Protein AF-A0A6N0NXH4-F1 (afdb_monomer)

Organism: NCBI:txid1532350

Sequence (168 aa):
MSRYKNRATHFLRFGEYSDDIPFNQADDVFGTVIYLKVPDSEQIIESSQEITRIIRQALNVKVRELISRDPEKAREVSEVLEDSETIDEFMEKFKTVVVAYVLSTMDGKGVDTVIDLKSSALDLMEATETLFLKSVPYLDEVQSIGRLLDNMRFSVESLKVKVNSLVV

Mean predicted aligned error: 7.69 Å

Solvent-accessible surface area (backbone atoms only — not comparable to full-atom values): 9380 Å² total; per-residue (Å²): 130,62,64,54,56,51,52,11,52,44,26,76,73,68,79,46,88,64,81,90,64,77,84,65,102,80,67,67,68,60,78,68,55,66,81,73,69,61,67,36,61,53,49,35,51,53,32,51,52,52,47,52,52,53,50,50,53,45,44,57,51,45,30,66,66,23,55,85,76,38,52,67,61,18,48,56,45,46,55,57,53,56,57,51,55,56,49,56,54,35,48,52,50,30,56,29,36,50,47,27,31,54,53,29,52,76,71,72,63,51,66,65,41,54,55,51,38,46,49,35,46,48,54,37,50,54,50,50,51,51,52,48,64,73,41,52,92,65,50,94,71,59,68,69,51,50,51,40,51,53,49,27,53,50,26,47,53,50,42,53,54,52,60,60,68,70,78,116

pLDDT: mean 81.64, std 15.78, range [38.41, 97.06]

Radius of gyration: 17.77 Å; Cα contacts (8 Å, |Δi|>4): 155; chains: 1; bounding box: 41×25×58 Å

Foldseek 3Di:
DALLLVQLVVCLVPVDGDPVSDDDPPDDLPVQLVPPDLVLLVLLLVLLVVLLVVLLVLLVVQLVVCVVPPVVVSVLSVVLNVLSVVLVVLNSQLSSLSSNQVVCVVVVNRDPSLVSNLVSLVVNLVSSVVSLVSSVVRDPDSPVSVVSSVSSVVSSVVSNVVSVVSPD

Secondary structure (DSSP, 8-state):
--HHHHHHHHHHHHS---TTSPPPTTS-HHHHHTTS--HHHHHHHHHHHHHHHHHHHHHHHHHHHHTTT-HHHHHHHHHHHHHTHHHHHHHHHHHHHHHHHHHHHHTT-TTHHHHHHHHHHHHHHHHHHHHHHHHGGG-S--HHHHHHHHHHHHHHHHHHHHHHHT--

Structure (mmCIF, N/CA/C/O backbone):
data_AF-A0A6N0NXH4-F1
#
_entry.id   AF-A0A6N0NXH4-F1
#
loop_
_atom_site.group_PDB
_atom_site.id
_atom_site.type_symbol
_atom_site.label_atom_id
_atom_site.label_alt_id
_atom_site.label_comp_id
_atom_site.label_asym_id
_atom_site.label_entity_id
_atom_site.label_seq_id
_atom_site.pdbx_PDB_ins_code
_atom_site.Cartn_x
_atom_site.Cartn_y
_atom_site.Cartn_z
_atom_site.occupancy
_atom_site.B_iso_or_equiv
_atom_site.auth_seq_id
_atom_site.auth_comp_id
_atom_site.auth_asym_id
_atom_site.auth_atom_id
_atom_site.pdbx_PDB_model_num
ATOM 1 N N . MET A 1 1 ? -22.516 13.658 6.678 1.00 45.00 1 MET A N 1
ATOM 2 C CA . MET A 1 1 ? -21.969 12.545 7.490 1.00 45.00 1 MET A CA 1
ATOM 3 C C . MET A 1 1 ? -20.767 12.012 6.721 1.00 45.00 1 MET A C 1
ATOM 5 O O . MET A 1 1 ? -20.954 11.691 5.556 1.00 45.00 1 MET A O 1
ATOM 9 N N . SER A 1 2 ? -19.558 12.059 7.299 1.00 52.12 2 SER A N 1
ATOM 10 C CA . SER A 1 2 ? -18.288 11.725 6.613 1.00 52.12 2 SER A CA 1
ATOM 11 C C . SER A 1 2 ? -18.355 10.351 5.917 1.00 52.12 2 SER A C 1
ATOM 13 O O . SER A 1 2 ? -18.905 9.400 6.470 1.00 52.12 2 SER A O 1
ATOM 15 N N . ARG A 1 3 ? -17.847 10.226 4.683 1.00 65.88 3 ARG A N 1
ATOM 16 C CA . ARG A 1 3 ? -18.016 9.011 3.855 1.00 65.88 3 ARG A CA 1
ATOM 17 C C . ARG A 1 3 ? -17.212 7.809 4.351 1.00 65.88 3 ARG A C 1
ATOM 19 O O . ARG A 1 3 ? -17.734 6.697 4.312 1.00 65.88 3 ARG A O 1
ATOM 26 N N . TYR A 1 4 ? -16.028 8.028 4.929 1.00 65.50 4 TYR A N 1
ATOM 27 C CA . TYR A 1 4 ? -15.307 6.969 5.646 1.00 65.50 4 TYR A CA 1
ATOM 28 C C . TYR A 1 4 ? -16.074 6.515 6.877 1.00 65.50 4 TYR A C 1
ATOM 30 O O . TYR A 1 4 ? -16.094 5.327 7.159 1.00 65.50 4 TYR A O 1
ATOM 38 N N . LYS A 1 5 ? -16.796 7.414 7.561 1.00 68.12 5 LYS A N 1
ATOM 39 C CA . LYS A 1 5 ? -17.715 7.008 8.630 1.00 68.12 5 LYS A CA 1
ATOM 40 C C . LYS A 1 5 ? -18.823 6.102 8.090 1.00 68.12 5 LYS A C 1
ATOM 42 O O . LYS A 1 5 ? -19.169 5.147 8.769 1.00 68.12 5 LYS A O 1
ATOM 47 N N . ASN A 1 6 ? -19.356 6.343 6.889 1.00 70.69 6 ASN A N 1
ATOM 48 C CA . ASN A 1 6 ? -20.369 5.465 6.287 1.00 70.69 6 ASN A CA 1
ATOM 49 C C . ASN A 1 6 ? -19.796 4.093 5.894 1.00 70.69 6 ASN A C 1
ATOM 51 O O . ASN A 1 6 ? -20.396 3.088 6.264 1.00 70.69 6 ASN A O 1
ATOM 55 N N . ARG A 1 7 ? -18.634 4.040 5.221 1.00 72.25 7 ARG A N 1
ATOM 56 C CA . ARG A 1 7 ? -17.943 2.773 4.896 1.00 72.25 7 ARG A CA 1
ATOM 57 C C . ARG A 1 7 ? -17.525 2.012 6.154 1.00 72.25 7 ARG A C 1
ATOM 59 O O . ARG A 1 7 ? -17.780 0.823 6.255 1.00 72.25 7 ARG A O 1
ATOM 66 N N . ALA A 1 8 ? -16.984 2.699 7.153 1.00 73.12 8 ALA A N 1
ATOM 67 C CA . ALA A 1 8 ? -16.644 2.113 8.444 1.00 73.12 8 ALA A CA 1
ATOM 68 C C . ALA A 1 8 ? -17.886 1.628 9.203 1.00 73.12 8 ALA A C 1
ATOM 70 O O . ALA A 1 8 ? -17.878 0.544 9.764 1.00 73.12 8 ALA A O 1
ATOM 71 N N . THR A 1 9 ? -18.987 2.387 9.190 1.00 74.00 9 THR A N 1
ATOM 72 C CA . THR A 1 9 ? -20.257 1.953 9.799 1.00 74.00 9 THR A CA 1
ATOM 73 C C . THR A 1 9 ? -20.829 0.736 9.073 1.00 74.00 9 THR A C 1
ATOM 75 O O . THR A 1 9 ? -21.399 -0.135 9.722 1.00 74.00 9 THR A O 1
ATOM 78 N N . HIS A 1 10 ? -20.690 0.666 7.747 1.00 79.81 10 HIS A N 1
ATOM 79 C CA . HIS A 1 10 ? -21.047 -0.514 6.963 1.00 79.81 10 HIS A CA 1
ATOM 80 C C . HIS A 1 10 ? -20.177 -1.708 7.363 1.00 79.81 10 HIS A C 1
ATOM 82 O O . HIS A 1 10 ? -20.707 -2.732 7.780 1.00 79.81 10 HIS A O 1
ATOM 88 N N . PHE A 1 11 ? -18.854 -1.542 7.338 1.00 77.69 11 PHE A N 1
ATOM 89 C CA . PHE A 1 11 ? -17.891 -2.557 7.751 1.00 77.69 11 PHE A CA 1
ATOM 90 C C . PHE A 1 11 ? -18.192 -3.091 9.161 1.00 77.69 11 PHE A C 1
ATOM 92 O O . PHE A 1 11 ? -18.319 -4.292 9.348 1.00 77.69 11 PHE A O 1
ATOM 99 N N . LEU A 1 12 ? -18.455 -2.212 10.133 1.00 78.56 12 LEU A N 1
ATOM 100 C CA . LEU A 1 12 ? -18.834 -2.597 11.500 1.00 78.56 12 LEU A CA 1
ATOM 101 C C . LEU A 1 12 ? -20.164 -3.358 11.600 1.00 78.56 12 LEU A C 1
ATOM 103 O O . LEU A 1 12 ? -20.392 -4.063 12.579 1.00 78.56 12 LEU A O 1
ATOM 107 N N . ARG A 1 13 ? -21.084 -3.162 10.651 1.00 79.19 13 ARG A N 1
ATOM 108 C CA . ARG A 1 13 ? -22.405 -3.809 10.657 1.00 79.19 13 ARG A CA 1
ATOM 109 C C . ARG A 1 13 ? -22.412 -5.149 9.937 1.00 79.19 13 ARG A C 1
ATOM 111 O O . ARG A 1 13 ? -23.207 -6.005 10.310 1.00 79.19 13 ARG A O 1
ATOM 118 N N . PHE A 1 14 ? -21.583 -5.296 8.909 1.00 80.50 14 PHE A N 1
ATOM 119 C CA . PHE A 1 14 ? -21.662 -6.414 7.970 1.00 80.50 14 PHE A CA 1
ATOM 120 C C . PHE A 1 14 ? -20.370 -7.235 7.880 1.00 80.50 14 PHE A C 1
ATOM 122 O O . PHE A 1 14 ? -20.400 -8.318 7.317 1.00 80.50 14 PHE A O 1
ATOM 129 N N . GLY A 1 15 ? -19.251 -6.754 8.432 1.00 68.56 15 GLY A N 1
ATOM 130 C CA . GLY A 1 15 ? -17.942 -7.413 8.334 1.00 68.56 15 GLY A CA 1
ATOM 131 C C . GLY A 1 15 ? -17.309 -7.338 6.942 1.00 68.56 15 GLY A C 1
ATOM 132 O O . GLY A 1 15 ? -16.303 -7.990 6.686 1.00 68.56 15 GLY A O 1
ATOM 133 N N . GLU A 1 16 ? -17.889 -6.553 6.033 1.00 78.12 16 GLU A N 1
ATOM 134 C CA . GLU A 1 16 ? -17.505 -6.513 4.624 1.00 78.12 16 GLU A CA 1
ATOM 135 C C . GLU A 1 16 ? -17.107 -5.101 4.190 1.00 78.12 16 GLU A C 1
ATOM 137 O O . GLU A 1 16 ? -17.768 -4.099 4.510 1.00 78.12 16 GLU A O 1
ATOM 142 N N . TYR A 1 17 ? -16.008 -5.033 3.436 1.00 69.31 17 TYR A N 1
ATOM 143 C CA . TYR A 1 17 ? -15.613 -3.839 2.701 1.00 69.31 17 TYR A CA 1
ATOM 144 C C . TYR A 1 17 ? -16.467 -3.719 1.434 1.00 69.31 17 TYR A C 1
ATOM 146 O O . TYR A 1 17 ? -16.687 -4.712 0.748 1.00 69.31 17 TYR A O 1
ATOM 154 N N . SER A 1 18 ? -16.962 -2.516 1.133 1.00 72.25 18 SER A N 1
ATOM 155 C CA . SER A 1 18 ? -17.830 -2.272 -0.023 1.00 72.25 18 SER A CA 1
ATOM 156 C C . SER A 1 18 ? -17.321 -1.090 -0.841 1.00 72.25 18 SER A C 1
ATOM 158 O O . SER A 1 18 ? -17.288 0.052 -0.361 1.00 72.25 18 SER A O 1
ATOM 160 N N . ASP A 1 19 ? -16.967 -1.381 -2.093 1.00 62.84 19 ASP A N 1
ATOM 161 C CA . ASP A 1 19 ? -16.579 -0.391 -3.100 1.00 62.84 19 ASP A CA 1
ATOM 162 C C . ASP A 1 19 ? -17.766 0.400 -3.651 1.00 62.84 19 ASP A C 1
ATOM 164 O O . ASP A 1 19 ? -17.605 1.550 -4.066 1.00 62.84 19 ASP A O 1
ATOM 168 N N . ASP A 1 20 ? -18.974 -0.157 -3.537 1.00 66.12 20 ASP A N 1
ATOM 169 C CA . ASP A 1 20 ? -20.232 0.437 -4.004 1.00 66.12 20 ASP A CA 1
ATOM 170 C C . ASP A 1 20 ? -20.622 1.729 -3.266 1.00 66.12 20 ASP A C 1
ATOM 172 O O . ASP A 1 20 ? -21.556 2.425 -3.667 1.00 66.12 20 ASP A O 1
ATOM 176 N N . ILE A 1 21 ? -19.925 2.082 -2.181 1.00 62.06 21 ILE A N 1
ATOM 177 C CA . ILE A 1 21 ? -20.135 3.335 -1.449 1.00 62.06 21 ILE A CA 1
ATOM 178 C C . ILE A 1 21 ? -19.177 4.403 -2.016 1.00 62.06 21 ILE A C 1
ATOM 180 O O . ILE A 1 21 ? -18.023 4.453 -1.590 1.00 62.06 21 ILE A O 1
ATOM 184 N N . PRO A 1 22 ? -19.592 5.298 -2.934 1.00 56.94 22 PRO A N 1
ATOM 185 C CA . PRO A 1 22 ? -18.675 6.147 -3.702 1.00 56.94 22 PRO A CA 1
ATOM 186 C C . PRO A 1 22 ? -17.932 7.196 -2.858 1.00 56.94 22 PRO A C 1
ATOM 188 O O . PRO A 1 22 ? -18.511 7.855 -1.986 1.00 56.94 22 PRO A O 1
ATOM 191 N N . PHE A 1 23 ? -16.665 7.451 -3.191 1.00 51.09 23 PHE A N 1
ATOM 192 C CA . PHE A 1 23 ? -15.874 8.570 -2.664 1.00 51.09 23 PHE A CA 1
ATOM 193 C C . PHE A 1 23 ? -16.290 9.893 -3.339 1.00 51.09 23 PHE A C 1
ATOM 195 O O . PHE A 1 23 ? -16.457 9.934 -4.553 1.00 51.09 23 PHE A O 1
ATOM 202 N N . ASN A 1 24 ? -16.483 10.989 -2.589 1.00 46.38 24 ASN A N 1
ATOM 203 C CA . ASN A 1 24 ? -16.534 12.331 -3.198 1.00 46.38 24 ASN A CA 1
ATOM 204 C C . ASN A 1 24 ? -15.193 12.979 -2.925 1.00 46.38 24 ASN A C 1
ATOM 206 O O . ASN A 1 24 ? -14.733 12.970 -1.788 1.00 46.38 24 ASN A O 1
ATOM 210 N N . GLN A 1 25 ? -14.658 13.643 -3.940 1.00 46.00 25 GLN A N 1
ATOM 211 C CA . GLN A 1 25 ? -13.386 14.366 -3.924 1.00 46.00 25 GLN A CA 1
ATOM 212 C C . GLN A 1 25 ? -13.353 15.599 -2.991 1.00 46.00 25 GLN A C 1
ATOM 214 O O . GLN A 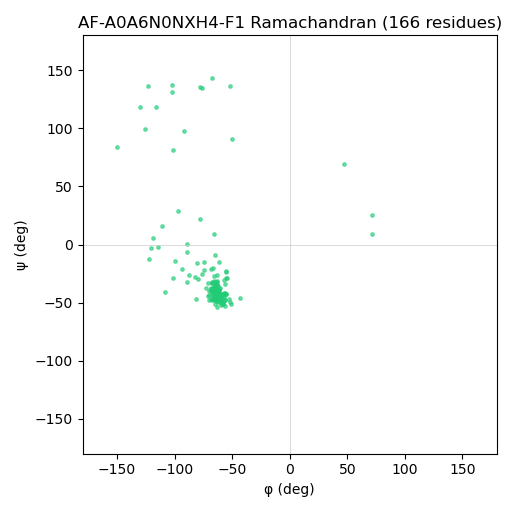1 25 ? -12.413 16.380 -3.056 1.00 46.00 25 GLN A O 1
ATOM 219 N N . ALA A 1 26 ? -14.374 15.813 -2.154 1.00 43.59 26 ALA A N 1
ATOM 220 C CA . ALA A 1 26 ? -14.582 17.064 -1.421 1.00 43.59 26 ALA A CA 1
ATOM 221 C C . ALA A 1 26 ? -14.595 16.931 0.112 1.00 43.59 26 ALA A C 1
ATOM 223 O O . ALA A 1 26 ? -14.709 17.953 0.778 1.00 43.59 26 ALA A O 1
ATOM 224 N N . ASP A 1 27 ? -14.480 15.725 0.681 1.00 43.31 27 ASP A N 1
ATOM 225 C CA . ASP A 1 27 ? -14.574 15.546 2.135 1.00 43.31 27 ASP A CA 1
ATOM 226 C C . ASP A 1 27 ? -13.264 15.037 2.745 1.00 43.31 27 ASP A C 1
ATOM 228 O O . ASP A 1 27 ? -12.782 13.941 2.460 1.00 43.31 27 ASP A O 1
ATOM 232 N N . ASP A 1 28 ? -12.741 15.888 3.618 1.00 47.09 28 ASP A N 1
ATOM 233 C CA . ASP A 1 28 ? -11.558 15.787 4.460 1.00 47.09 28 ASP A CA 1
ATOM 234 C C . ASP A 1 28 ? -11.513 14.472 5.268 1.00 47.09 28 ASP A C 1
ATOM 236 O O . ASP A 1 28 ? -12.046 14.345 6.376 1.00 47.09 28 ASP A O 1
ATOM 240 N N . VAL A 1 29 ? -10.884 13.454 4.676 1.00 47.69 29 VAL A N 1
ATOM 241 C CA . VAL A 1 29 ? -10.552 12.165 5.310 1.00 47.69 29 VAL A CA 1
ATOM 242 C C . VAL A 1 29 ? -9.716 12.390 6.569 1.00 47.69 29 VAL A C 1
ATOM 244 O O . VAL A 1 29 ? -9.892 11.695 7.572 1.00 47.69 29 VAL A O 1
ATOM 247 N N . PHE A 1 30 ? -8.867 13.419 6.542 1.00 48.09 30 PHE A N 1
ATOM 248 C CA . PHE A 1 30 ? -8.003 13.803 7.647 1.00 48.09 30 PHE A CA 1
ATOM 249 C C . PHE A 1 30 ? -8.805 14.415 8.800 1.00 48.09 30 PHE A C 1
ATOM 251 O O . PHE A 1 30 ? -8.653 13.981 9.941 1.00 48.09 30 PHE A O 1
ATOM 258 N N . GLY A 1 31 ? -9.757 15.309 8.525 1.00 43.56 31 GLY A N 1
ATOM 259 C CA . GLY A 1 31 ? -10.561 15.995 9.546 1.00 43.56 31 GLY A CA 1
ATOM 260 C C . GLY A 1 31 ? -11.319 15.092 10.536 1.00 43.56 31 GLY A C 1
ATOM 261 O O . GLY A 1 31 ? -11.608 15.518 11.653 1.00 43.56 31 GLY A O 1
ATOM 262 N N . THR A 1 32 ? -11.623 13.836 10.173 1.00 43.88 32 THR A N 1
ATOM 263 C CA . THR A 1 32 ? -12.354 12.891 11.052 1.00 43.88 32 THR A CA 1
ATOM 264 C C . THR A 1 32 ? -11.443 11.857 11.737 1.00 43.88 32 THR A C 1
ATOM 266 O O . THR A 1 32 ? -11.748 11.432 12.850 1.00 43.88 32 THR A O 1
ATOM 269 N N . VAL A 1 33 ? -10.312 11.474 11.126 1.00 47.34 33 VAL A N 1
ATOM 270 C CA . VAL A 1 33 ? -9.328 10.521 11.698 1.00 47.34 33 VAL A CA 1
ATOM 271 C C . VAL A 1 33 ? -8.460 11.179 12.786 1.00 47.34 33 VAL A C 1
ATOM 273 O O . VAL A 1 33 ? -8.032 10.509 13.729 1.00 47.34 33 VAL A O 1
ATOM 276 N N . ILE A 1 34 ? -8.290 12.508 12.724 1.00 47.81 34 ILE A N 1
ATOM 277 C CA . ILE A 1 34 ? -7.498 13.322 13.668 1.00 47.81 34 ILE A CA 1
ATOM 278 C C . ILE A 1 34 ? -7.929 13.161 15.139 1.00 47.81 34 ILE A C 1
ATOM 280 O O . ILE A 1 34 ? -7.125 13.386 16.045 1.00 47.81 34 ILE A O 1
ATOM 284 N N . TYR A 1 35 ? -9.162 12.729 15.422 1.00 39.84 35 TYR A N 1
ATOM 285 C CA . TYR A 1 35 ? -9.663 12.735 16.798 1.00 39.84 35 TYR A CA 1
ATOM 286 C C . TYR A 1 35 ? -9.222 11.561 17.686 1.00 39.84 35 TYR A C 1
ATOM 288 O O . TYR A 1 35 ? -9.310 11.707 18.903 1.00 39.84 35 TYR A O 1
ATOM 296 N N . LEU A 1 36 ? -8.691 10.449 17.147 1.00 47.59 36 LEU A N 1
ATOM 297 C CA . LEU A 1 36 ? -8.236 9.318 17.986 1.00 47.59 36 LEU A CA 1
ATOM 298 C C . LEU A 1 36 ? -6.750 8.950 17.894 1.00 47.59 36 LEU A C 1
ATOM 300 O O . LEU A 1 36 ? -6.347 8.010 18.571 1.00 47.59 36 LEU A O 1
ATOM 304 N N . LYS A 1 37 ? -5.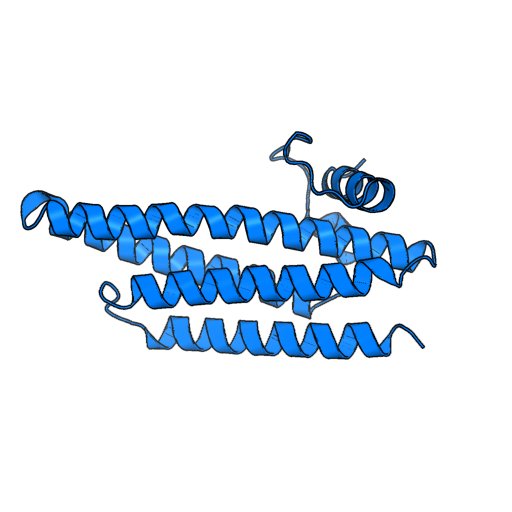918 9.712 17.169 1.00 60.69 37 LYS A N 1
ATOM 305 C CA . LYS A 1 37 ? -4.446 9.623 17.263 1.00 60.69 37 LYS A CA 1
ATOM 306 C C . LYS A 1 37 ? -3.908 8.181 17.219 1.00 60.69 37 LYS A C 1
ATOM 308 O O . LYS A 1 37 ? -3.382 7.696 18.218 1.00 60.69 37 LYS A O 1
ATOM 313 N N . VAL A 1 38 ? -4.000 7.505 16.074 1.00 68.81 38 VAL A N 1
ATOM 314 C CA . VAL A 1 38 ? -3.196 6.298 15.807 1.00 68.81 38 VAL A CA 1
ATOM 315 C C . VAL A 1 38 ? -2.037 6.726 14.898 1.00 68.81 38 VAL A C 1
ATOM 317 O O . VAL A 1 38 ? -2.160 6.608 13.681 1.00 68.81 38 VAL A O 1
ATOM 320 N N . PRO A 1 39 ? -0.938 7.303 15.433 1.00 70.56 39 PRO A N 1
ATOM 321 C CA . PRO A 1 39 ? 0.074 7.975 14.612 1.00 70.56 39 PRO A CA 1
ATOM 322 C C . PRO A 1 39 ? 0.797 6.992 13.688 1.00 70.56 39 PRO A C 1
ATOM 324 O O . PRO A 1 39 ? 1.258 7.360 12.616 1.00 70.56 39 PRO A O 1
ATOM 327 N N . ASP A 1 40 ? 0.864 5.720 14.085 1.00 82.25 40 ASP A N 1
ATOM 328 C CA . ASP A 1 40 ? 1.483 4.678 13.275 1.00 82.25 40 ASP A CA 1
ATOM 329 C C . ASP A 1 40 ? 0.674 4.406 11.996 1.00 82.25 40 ASP A C 1
ATOM 331 O O . ASP A 1 40 ? 1.263 4.157 10.952 1.00 82.25 40 ASP A O 1
ATOM 335 N N . SER A 1 41 ? -0.660 4.526 12.033 1.00 82.62 41 SER A N 1
ATOM 336 C CA . SER A 1 41 ? -1.505 4.384 10.837 1.00 82.62 41 SER A CA 1
ATOM 337 C C . SER A 1 41 ? -1.256 5.491 9.814 1.00 82.62 41 SER A C 1
ATOM 339 O O . SER A 1 41 ? -1.250 5.217 8.618 1.00 82.62 41 SER A O 1
ATOM 341 N N . GLU A 1 42 ? -1.020 6.721 10.271 1.00 83.00 42 GLU A N 1
ATOM 342 C CA . GLU A 1 42 ? -0.667 7.849 9.402 1.00 83.00 42 GLU A CA 1
ATOM 343 C C . GLU A 1 42 ? 0.681 7.604 8.719 1.00 83.00 42 GLU A C 1
ATOM 345 O O . GLU A 1 42 ? 0.762 7.644 7.494 1.00 83.00 42 GLU A O 1
ATOM 350 N N . GLN A 1 43 ? 1.700 7.205 9.485 1.00 87.56 43 GL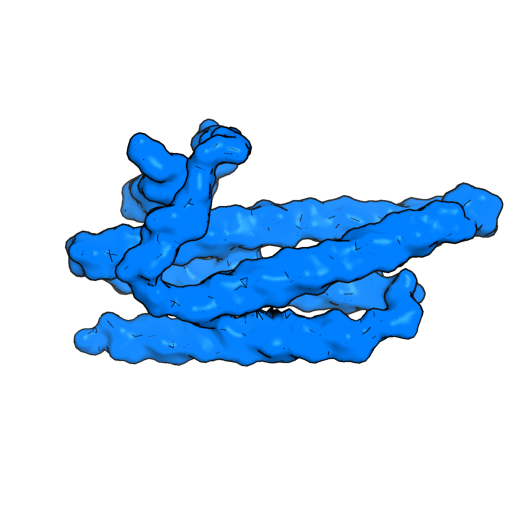N A N 1
ATOM 351 C CA . GLN A 1 43 ? 3.021 6.879 8.939 1.00 87.56 43 GLN A CA 1
ATOM 352 C C . GLN A 1 43 ? 2.988 5.726 7.927 1.00 87.56 43 GLN A C 1
ATOM 354 O O . GLN A 1 43 ? 3.713 5.768 6.933 1.00 87.56 43 GLN A O 1
ATOM 359 N N . ILE A 1 44 ? 2.154 4.703 8.153 1.00 91.12 44 ILE A N 1
ATOM 360 C CA . ILE A 1 44 ? 1.967 3.590 7.208 1.00 91.12 44 ILE A CA 1
ATOM 361 C C . ILE A 1 44 ? 1.387 4.105 5.884 1.00 91.12 44 ILE A C 1
ATOM 363 O O . ILE A 1 44 ? 1.884 3.737 4.819 1.00 91.12 44 ILE A O 1
ATOM 367 N N . ILE A 1 45 ? 0.369 4.973 5.942 1.00 89.12 45 ILE A N 1
ATOM 368 C CA . ILE A 1 45 ? -0.263 5.561 4.751 1.00 89.12 45 ILE A CA 1
ATOM 369 C C . ILE A 1 45 ? 0.735 6.445 4.003 1.00 89.12 45 ILE A C 1
ATOM 371 O O . ILE A 1 45 ? 0.926 6.255 2.806 1.00 89.12 45 ILE A O 1
ATOM 375 N N . GLU A 1 46 ? 1.395 7.372 4.696 1.00 88.75 46 GLU A N 1
ATOM 376 C CA . GLU A 1 46 ? 2.371 8.285 4.092 1.00 88.75 46 GLU A CA 1
ATOM 377 C C . GLU A 1 46 ? 3.528 7.522 3.439 1.00 88.75 46 GLU A C 1
ATOM 379 O O . GLU A 1 46 ? 3.906 7.816 2.304 1.00 88.75 46 GLU A O 1
ATOM 384 N N . SER A 1 47 ? 4.054 6.496 4.117 1.00 92.25 47 SER A N 1
ATOM 385 C CA . SER A 1 47 ? 5.145 5.674 3.581 1.00 92.25 47 SER A CA 1
ATOM 386 C C . SER A 1 47 ? 4.703 4.906 2.338 1.00 92.25 47 SER A C 1
ATOM 388 O O . SER A 1 47 ? 5.407 4.923 1.331 1.00 92.25 47 SER A O 1
ATOM 390 N N . SER A 1 48 ? 3.524 4.275 2.371 1.00 92.75 48 SER A N 1
ATOM 391 C CA . SER A 1 48 ? 2.978 3.542 1.223 1.00 92.75 48 SER A CA 1
ATOM 392 C C . SER A 1 48 ? 2.718 4.462 0.025 1.00 92.75 48 SER A C 1
ATOM 394 O O . SER A 1 48 ? 3.098 4.132 -1.102 1.00 92.75 48 SER A O 1
ATOM 396 N N . GLN A 1 49 ? 2.164 5.657 0.257 1.00 90.94 49 GLN A N 1
ATOM 397 C CA . GLN A 1 49 ? 1.958 6.670 -0.781 1.00 90.94 49 GLN A CA 1
ATOM 398 C C . GLN A 1 49 ? 3.274 7.126 -1.402 1.00 90.94 49 GLN A C 1
ATOM 400 O O . GLN A 1 49 ? 3.387 7.187 -2.627 1.00 90.94 49 GLN A O 1
ATOM 405 N N . GLU A 1 50 ? 4.276 7.426 -0.578 1.00 93.62 50 GLU A N 1
ATOM 406 C CA . GLU A 1 50 ? 5.566 7.911 -1.056 1.00 93.62 50 GLU A CA 1
ATOM 407 C C . GLU A 1 50 ? 6.324 6.829 -1.837 1.00 93.62 50 GLU A C 1
ATOM 409 O O . GLU A 1 50 ? 6.821 7.099 -2.933 1.00 93.62 50 GLU A O 1
ATOM 414 N N . ILE A 1 51 ? 6.345 5.586 -1.340 1.00 94.56 51 ILE A N 1
ATOM 415 C CA . ILE A 1 51 ? 6.929 4.437 -2.049 1.00 94.56 51 ILE A CA 1
ATOM 416 C C . ILE A 1 51 ? 6.250 4.257 -3.409 1.00 94.56 51 ILE A C 1
ATOM 418 O O . ILE A 1 51 ? 6.924 4.214 -4.441 1.00 94.56 51 ILE A O 1
ATOM 422 N N . THR A 1 52 ? 4.917 4.213 -3.424 1.00 94.25 52 THR A N 1
ATOM 423 C CA . THR A 1 52 ? 4.125 4.019 -4.646 1.00 94.25 52 THR A CA 1
ATOM 424 C C . THR A 1 52 ? 4.361 5.149 -5.641 1.00 94.25 52 THR A C 1
ATOM 426 O O . THR A 1 52 ? 4.554 4.901 -6.832 1.00 94.25 52 THR A O 1
ATOM 429 N N . ARG A 1 53 ? 4.427 6.399 -5.169 1.00 94.56 53 ARG A N 1
ATOM 430 C CA . ARG A 1 53 ? 4.726 7.572 -5.997 1.00 94.56 53 ARG A CA 1
ATOM 431 C C . ARG A 1 53 ? 6.100 7.460 -6.656 1.00 94.56 53 ARG A C 1
ATOM 433 O O . ARG A 1 53 ? 6.202 7.689 -7.861 1.00 94.56 53 ARG A O 1
ATOM 440 N N . ILE A 1 54 ? 7.140 7.121 -5.892 1.00 93.75 54 ILE A N 1
ATOM 441 C CA . ILE A 1 54 ? 8.512 6.991 -6.406 1.00 93.75 54 ILE A CA 1
ATOM 442 C C . ILE A 1 54 ? 8.590 5.857 -7.435 1.00 93.75 54 ILE A C 1
ATOM 444 O O . ILE A 1 54 ? 9.102 6.071 -8.536 1.00 93.75 54 ILE A O 1
ATOM 448 N N . ILE A 1 55 ? 8.029 4.685 -7.117 1.00 94.44 55 ILE A N 1
ATOM 449 C CA . ILE A 1 55 ? 8.001 3.529 -8.022 1.00 94.44 55 ILE A CA 1
ATOM 450 C C . ILE A 1 55 ? 7.272 3.883 -9.320 1.00 94.44 55 ILE A C 1
ATOM 452 O O . ILE A 1 55 ? 7.845 3.738 -10.399 1.00 94.44 55 ILE A O 1
ATOM 456 N N . ARG A 1 56 ? 6.049 4.428 -9.243 1.00 95.19 56 ARG A N 1
ATOM 457 C CA . ARG A 1 56 ? 5.274 4.827 -10.429 1.00 95.19 56 ARG A CA 1
ATOM 458 C C . ARG A 1 56 ? 6.044 5.812 -11.300 1.00 95.19 56 ARG A C 1
ATOM 460 O O . ARG A 1 56 ? 6.035 5.680 -12.522 1.00 95.19 56 ARG A O 1
ATOM 467 N N . GLN A 1 57 ? 6.714 6.800 -10.706 1.00 94.00 57 GLN A N 1
ATOM 468 C CA . GLN A 1 57 ? 7.515 7.766 -11.462 1.00 94.00 57 GLN A CA 1
ATOM 469 C C . GLN A 1 57 ? 8.678 7.089 -12.195 1.00 94.00 57 GLN A C 1
ATOM 471 O O . GLN A 1 57 ? 8.855 7.328 -13.391 1.00 94.00 57 GLN A O 1
ATOM 476 N N . ALA A 1 58 ? 9.424 6.223 -11.510 1.00 93.12 58 ALA A N 1
ATOM 477 C CA . ALA A 1 58 ? 10.561 5.515 -12.088 1.00 93.12 58 ALA A CA 1
ATOM 478 C C . ALA A 1 58 ? 10.136 4.549 -13.207 1.00 93.12 58 ALA A C 1
ATOM 480 O O . ALA A 1 58 ? 10.683 4.604 -14.310 1.00 93.12 58 ALA A O 1
ATOM 481 N N . LEU A 1 59 ? 9.098 3.737 -12.980 1.00 94.00 59 LEU A N 1
ATOM 482 C CA . LEU A 1 59 ? 8.570 2.815 -13.989 1.00 94.00 59 LEU A CA 1
ATOM 483 C C . LEU A 1 59 ? 8.035 3.569 -15.217 1.00 94.00 59 LEU A C 1
ATOM 485 O O . LEU A 1 59 ? 8.339 3.188 -16.342 1.00 94.00 59 LEU A O 1
ATOM 489 N N . ASN A 1 60 ? 7.336 4.696 -15.041 1.00 94.88 60 ASN A N 1
ATOM 490 C CA . ASN A 1 60 ? 6.875 5.528 -16.164 1.00 94.88 60 ASN A CA 1
ATOM 491 C C . ASN A 1 60 ? 8.021 6.124 -16.995 1.00 94.88 60 ASN A C 1
ATOM 493 O O . ASN A 1 60 ? 7.884 6.330 -18.206 1.00 94.88 60 ASN A O 1
ATOM 497 N N . VAL A 1 61 ? 9.146 6.473 -16.366 1.00 94.19 61 VAL A N 1
ATOM 498 C CA . VAL A 1 61 ? 10.361 6.847 -17.106 1.00 94.19 61 VAL A CA 1
ATOM 499 C C . VAL A 1 61 ? 10.866 5.633 -17.882 1.00 94.19 61 VAL A C 1
ATOM 501 O O . VAL A 1 61 ? 11.099 5.741 -19.086 1.00 94.19 61 VAL A O 1
ATOM 504 N N . LYS A 1 62 ? 10.922 4.461 -17.240 1.00 93.81 62 LYS A N 1
ATOM 505 C CA . LYS A 1 62 ? 11.452 3.245 -17.855 1.00 93.81 62 LYS A CA 1
ATOM 506 C C . LYS A 1 62 ? 10.638 2.742 -19.045 1.00 93.81 62 LYS A C 1
ATOM 508 O O . LYS A 1 62 ? 11.221 2.407 -20.073 1.00 93.81 62 LYS A O 1
ATOM 513 N N . VAL A 1 63 ? 9.307 2.776 -18.963 1.00 94.56 63 VAL A N 1
ATOM 514 C CA . VAL A 1 63 ? 8.413 2.463 -20.092 1.00 94.56 63 VAL A CA 1
ATOM 515 C C . VAL A 1 63 ? 8.739 3.356 -21.289 1.00 94.56 63 VAL A C 1
ATOM 517 O O . VAL A 1 63 ? 8.924 2.859 -22.397 1.00 94.56 63 VAL A O 1
ATOM 520 N N . ARG A 1 64 ? 8.875 4.673 -21.077 1.00 92.94 64 ARG A N 1
ATOM 521 C CA . ARG A 1 64 ? 9.178 5.630 -22.157 1.00 92.94 64 ARG A CA 1
ATOM 522 C C . ARG A 1 64 ? 10.543 5.384 -22.801 1.00 92.94 64 ARG A C 1
ATOM 524 O O . ARG A 1 64 ? 10.678 5.568 -24.008 1.00 92.94 64 ARG A O 1
ATOM 531 N N . GLU A 1 65 ? 11.537 4.956 -22.027 1.00 93.25 65 GLU A N 1
ATOM 532 C CA . GLU A 1 65 ? 12.856 4.580 -22.551 1.00 93.25 65 GLU A CA 1
ATOM 533 C C . GLU A 1 65 ? 12.811 3.303 -23.399 1.00 93.25 65 GLU A C 1
ATOM 535 O O . GLU A 1 65 ? 13.500 3.209 -24.420 1.00 93.25 65 GLU A O 1
ATOM 540 N N . LEU A 1 66 ? 12.017 2.318 -22.972 1.00 93.69 66 LEU A N 1
ATOM 541 C CA . LEU A 1 66 ? 11.988 0.984 -23.567 1.00 93.69 66 LEU A CA 1
ATOM 542 C C . LEU A 1 66 ? 11.026 0.866 -24.750 1.00 93.69 66 LEU A C 1
ATOM 544 O O . LEU A 1 66 ? 11.300 0.078 -25.646 1.00 93.69 66 LEU A O 1
ATOM 548 N N . ILE A 1 67 ? 9.967 1.679 -24.831 1.00 91.50 67 ILE A N 1
ATOM 549 C CA . ILE A 1 67 ? 8.874 1.496 -25.808 1.00 91.50 67 ILE A CA 1
ATOM 550 C C . ILE A 1 67 ? 9.328 1.438 -27.276 1.00 91.50 67 ILE A C 1
ATOM 552 O O . ILE A 1 67 ? 8.695 0.790 -28.102 1.00 91.50 67 ILE A O 1
ATOM 556 N N . SER A 1 68 ? 10.437 2.103 -27.609 1.00 88.12 68 SER A N 1
ATOM 557 C CA . SER A 1 68 ? 11.008 2.123 -28.964 1.00 88.12 68 SER A CA 1
ATOM 558 C C . SER A 1 68 ? 12.182 1.160 -29.162 1.00 88.12 68 SER A C 1
ATOM 560 O O . SER A 1 68 ? 12.589 0.926 -30.298 1.00 88.12 68 SER A O 1
ATOM 562 N N . ARG A 1 69 ? 12.749 0.628 -28.074 1.00 92.62 69 ARG A N 1
ATOM 563 C CA . ARG A 1 69 ? 13.986 -0.171 -28.073 1.00 92.62 69 ARG A CA 1
ATOM 564 C C . ARG A 1 69 ? 13.728 -1.648 -27.806 1.00 92.62 69 ARG A C 1
ATOM 566 O O . ARG A 1 69 ? 14.361 -2.489 -28.430 1.00 92.62 69 ARG A O 1
ATOM 573 N N . ASP A 1 70 ? 12.824 -1.931 -26.878 1.00 93.31 70 ASP A N 1
ATOM 574 C CA . ASP A 1 70 ? 12.464 -3.266 -26.417 1.00 93.31 70 ASP A CA 1
ATOM 575 C C . ASP A 1 70 ? 10.986 -3.265 -25.967 1.00 93.31 70 ASP A C 1
ATOM 577 O O . ASP A 1 70 ? 10.687 -3.038 -24.790 1.00 93.31 70 ASP A O 1
ATOM 581 N N . PRO A 1 71 ? 10.041 -3.434 -26.915 1.00 91.56 71 PRO A N 1
ATOM 582 C CA . PRO A 1 71 ? 8.607 -3.361 -26.633 1.00 91.56 71 PRO A CA 1
ATOM 583 C C . PRO A 1 71 ? 8.103 -4.438 -25.667 1.00 91.56 71 PRO A C 1
ATOM 585 O O . PRO A 1 71 ? 7.190 -4.169 -24.892 1.00 91.56 71 PRO A O 1
ATOM 588 N N . GLU A 1 72 ? 8.703 -5.631 -25.682 1.00 93.69 72 GLU A N 1
ATOM 589 C CA . GLU A 1 72 ? 8.342 -6.712 -24.757 1.00 93.69 72 GLU A CA 1
ATOM 590 C C . GLU A 1 72 ? 8.720 -6.328 -23.327 1.00 93.69 72 GLU A C 1
ATOM 592 O O . GLU A 1 72 ? 7.891 -6.383 -22.422 1.00 93.69 72 GLU A O 1
ATOM 597 N N . LYS A 1 73 ? 9.931 -5.801 -23.126 1.00 92.31 73 LYS A N 1
ATOM 598 C CA . LYS A 1 73 ? 10.337 -5.320 -21.805 1.00 92.31 73 LYS A CA 1
ATOM 599 C C . LYS A 1 73 ? 9.557 -4.086 -21.359 1.00 92.31 73 LYS A C 1
ATOM 601 O O . LYS A 1 73 ? 9.289 -3.920 -20.174 1.00 92.31 73 LYS A O 1
ATOM 606 N N . ALA A 1 74 ? 9.163 -3.214 -22.289 1.00 93.50 74 ALA A N 1
ATOM 607 C CA . ALA A 1 74 ? 8.268 -2.102 -21.977 1.00 93.50 74 ALA A CA 1
ATOM 608 C C . ALA A 1 74 ? 6.910 -2.603 -21.457 1.00 93.50 74 ALA A C 1
ATOM 610 O O . ALA A 1 74 ? 6.386 -2.033 -20.503 1.00 93.50 74 ALA A O 1
ATOM 611 N N . ARG A 1 75 ? 6.382 -3.689 -22.038 1.00 93.88 75 ARG A N 1
ATOM 612 C CA . ARG A 1 75 ? 5.154 -4.340 -21.577 1.00 93.88 75 ARG A CA 1
ATOM 613 C C . ARG A 1 75 ? 5.313 -4.946 -20.182 1.00 93.88 75 ARG A C 1
ATOM 615 O O . ARG A 1 75 ? 4.459 -4.693 -19.342 1.00 93.88 75 ARG A O 1
ATOM 622 N N . GLU A 1 76 ? 6.405 -5.660 -19.905 1.00 94.44 76 GLU A N 1
ATOM 623 C CA . GLU A 1 76 ? 6.682 -6.192 -18.557 1.00 94.44 76 GLU A CA 1
ATOM 624 C C . GLU A 1 76 ? 6.684 -5.078 -17.496 1.00 94.44 76 GLU A C 1
ATOM 626 O O . GLU A 1 76 ? 6.104 -5.222 -16.423 1.00 94.44 76 GLU A O 1
ATOM 631 N N . VAL A 1 77 ? 7.297 -3.928 -17.801 1.00 94.88 77 VAL A N 1
ATOM 632 C CA . VAL A 1 77 ? 7.305 -2.767 -16.896 1.00 94.88 77 VAL A CA 1
ATOM 633 C C . VAL A 1 77 ? 5.901 -2.172 -16.729 1.00 94.88 77 VAL A C 1
ATOM 635 O O . VAL A 1 77 ? 5.552 -1.743 -15.630 1.00 94.88 77 VAL A O 1
ATOM 638 N N . SER A 1 78 ? 5.091 -2.141 -17.791 1.00 93.62 78 SER A N 1
ATOM 639 C CA . SER A 1 78 ? 3.692 -1.704 -17.714 1.00 93.62 78 SER A CA 1
ATOM 640 C C . SER A 1 78 ? 2.842 -2.617 -16.832 1.00 93.62 78 SER A C 1
ATOM 642 O O . SER A 1 78 ? 2.058 -2.099 -16.047 1.00 93.62 78 SER A O 1
ATOM 644 N N . GLU A 1 79 ? 3.043 -3.934 -16.879 1.00 94.44 79 GLU A N 1
ATOM 645 C CA . GLU A 1 79 ? 2.340 -4.883 -15.999 1.00 94.44 79 GLU A CA 1
ATOM 646 C C . GLU A 1 79 ? 2.678 -4.620 -14.515 1.00 94.44 79 GLU A C 1
ATOM 648 O O . GLU A 1 79 ? 1.791 -4.588 -13.665 1.00 94.44 79 GLU A O 1
ATOM 653 N N . VAL A 1 80 ? 3.939 -4.300 -14.191 1.00 94.06 80 VAL A N 1
ATOM 654 C CA . VAL A 1 80 ? 4.321 -3.884 -12.823 1.00 94.06 80 VAL A CA 1
ATOM 655 C C . VAL A 1 80 ? 3.710 -2.528 -12.438 1.00 94.06 80 VAL A C 1
ATOM 657 O O . VAL A 1 80 ? 3.414 -2.279 -11.269 1.00 94.06 80 VAL A O 1
ATOM 660 N N . LEU A 1 81 ? 3.518 -1.623 -13.402 1.00 92.75 81 LEU A N 1
ATOM 661 C CA . LEU A 1 81 ? 2.847 -0.347 -13.154 1.00 92.75 81 LEU A CA 1
ATOM 662 C C . LEU A 1 81 ? 1.356 -0.553 -12.844 1.00 92.75 81 LEU A C 1
ATOM 664 O O . LEU A 1 81 ? 0.849 0.095 -11.931 1.00 92.75 81 LEU A O 1
ATOM 668 N N . GLU A 1 82 ? 0.680 -1.460 -13.547 1.00 91.56 82 GLU A N 1
ATOM 669 C CA . GLU A 1 82 ? -0.714 -1.845 -13.274 1.00 91.56 82 GLU A CA 1
ATOM 670 C C . GLU A 1 82 ? -0.853 -2.483 -11.886 1.00 91.56 82 GLU A C 1
ATOM 672 O O . GLU A 1 82 ? -1.732 -2.096 -11.119 1.00 91.56 82 GLU A O 1
ATOM 677 N N . ASP A 1 83 ? 0.086 -3.350 -11.485 1.00 89.50 83 ASP A N 1
ATOM 678 C CA . ASP A 1 83 ? 0.116 -3.924 -10.129 1.00 89.50 83 ASP A CA 1
ATOM 679 C C . ASP A 1 83 ? 0.113 -2.845 -9.031 1.00 89.50 83 ASP A C 1
ATOM 681 O O . ASP A 1 83 ? -0.393 -3.073 -7.927 1.00 89.50 83 ASP A O 1
ATOM 685 N N . SER A 1 84 ? 0.655 -1.655 -9.320 1.00 89.62 84 SER A N 1
ATOM 686 C CA . SER A 1 84 ? 0.674 -0.548 -8.367 1.00 89.62 84 SER A CA 1
ATOM 687 C C . SER A 1 84 ? -0.711 0.029 -8.072 1.00 89.62 84 SER A C 1
ATOM 689 O O . SER A 1 84 ? -0.865 0.676 -7.039 1.00 89.62 84 SER A O 1
ATOM 691 N N . GLU A 1 85 ? -1.715 -0.167 -8.934 1.00 88.06 85 GLU A N 1
ATOM 692 C CA . GLU A 1 85 ? -3.105 0.259 -8.685 1.00 88.06 85 GLU A CA 1
ATOM 693 C C . GLU A 1 85 ? -3.715 -0.503 -7.503 1.00 88.06 85 GLU A C 1
ATOM 695 O O . GLU A 1 85 ? -4.402 0.088 -6.672 1.00 88.06 85 GLU A O 1
ATOM 700 N N . THR A 1 86 ? -3.333 -1.771 -7.329 1.00 89.69 86 THR A N 1
ATOM 701 C CA . THR A 1 86 ? -3.729 -2.601 -6.181 1.00 89.69 86 THR A CA 1
ATOM 702 C C . THR A 1 86 ? -3.338 -1.970 -4.837 1.00 89.69 86 THR A C 1
ATOM 704 O O . THR A 1 86 ? -4.024 -2.153 -3.832 1.00 89.69 86 THR A O 1
ATOM 707 N N . ILE A 1 87 ? -2.245 -1.195 -4.787 1.00 92.94 87 ILE A N 1
ATOM 708 C CA . ILE A 1 87 ? -1.822 -0.514 -3.552 1.00 92.94 87 ILE A CA 1
ATOM 709 C C . ILE A 1 87 ? -2.841 0.542 -3.123 1.00 92.94 87 ILE A C 1
ATOM 711 O O . ILE A 1 87 ? -3.090 0.696 -1.925 1.00 92.94 87 ILE A O 1
ATOM 715 N N . ASP A 1 88 ? -3.461 1.238 -4.080 1.00 88.00 88 ASP A N 1
ATOM 716 C CA . ASP A 1 88 ? -4.483 2.238 -3.777 1.00 88.00 88 ASP A CA 1
ATOM 717 C C . ASP A 1 88 ? -5.708 1.570 -3.130 1.00 88.00 88 ASP A C 1
ATOM 719 O O . ASP A 1 88 ? -6.219 2.068 -2.126 1.00 88.00 88 ASP A O 1
ATOM 723 N N . GLU A 1 89 ? -6.115 0.391 -3.610 1.00 88.81 89 GLU A N 1
ATOM 724 C CA . GLU A 1 89 ? -7.207 -0.395 -3.018 1.00 88.81 89 GLU A CA 1
ATOM 725 C C . GLU A 1 89 ? -6.896 -0.831 -1.577 1.00 88.81 89 GLU A C 1
ATOM 727 O O . GLU A 1 89 ? -7.690 -0.590 -0.658 1.00 88.81 89 GLU A O 1
ATOM 732 N N . PHE A 1 90 ? -5.714 -1.415 -1.340 1.00 91.75 90 PHE A N 1
ATOM 733 C CA . PHE A 1 90 ? -5.288 -1.812 0.008 1.00 91.75 90 PHE A CA 1
ATOM 734 C C . PHE A 1 90 ? -5.191 -0.617 0.958 1.00 91.75 90 PHE A C 1
ATOM 736 O O . PHE A 1 90 ? -5.587 -0.713 2.124 1.00 91.75 90 PHE A O 1
ATOM 743 N N . MET A 1 91 ? -4.710 0.525 0.469 1.00 89.25 91 MET A N 1
ATOM 744 C CA . MET A 1 91 ? -4.621 1.754 1.248 1.00 89.25 91 MET A CA 1
ATOM 745 C C . MET A 1 91 ? -6.014 2.260 1.642 1.00 89.25 91 MET A C 1
ATOM 747 O O . MET A 1 91 ? -6.227 2.663 2.789 1.00 89.25 91 MET A O 1
ATOM 751 N N . GLU A 1 92 ? -6.984 2.218 0.731 1.00 85.19 92 GLU A N 1
ATOM 752 C CA . GLU A 1 92 ? -8.362 2.621 1.016 1.00 85.19 92 GLU A CA 1
ATOM 753 C C . GLU A 1 92 ? -9.081 1.671 1.980 1.00 85.19 92 GLU A C 1
ATOM 755 O O . GLU A 1 92 ? -9.824 2.116 2.871 1.00 85.19 92 GLU A O 1
ATOM 760 N N . LYS A 1 93 ? -8.829 0.365 1.857 1.00 86.69 93 LYS A N 1
ATOM 761 C CA . LYS A 1 93 ? -9.273 -0.636 2.833 1.00 86.69 93 LYS A CA 1
ATOM 762 C C . LYS A 1 93 ? -8.686 -0.337 4.210 1.00 86.69 93 LYS A C 1
ATOM 764 O O . LYS A 1 93 ? -9.442 -0.213 5.174 1.00 86.69 93 LYS A O 1
ATOM 769 N N . PHE A 1 94 ? -7.372 -0.129 4.301 1.00 89.00 94 PHE A N 1
ATOM 770 C CA . PHE A 1 94 ? -6.696 0.183 5.560 1.00 89.00 94 PHE A CA 1
ATOM 771 C C . PHE A 1 94 ? -7.259 1.449 6.220 1.00 89.00 94 PHE A C 1
ATOM 773 O O . PHE A 1 94 ? -7.658 1.405 7.383 1.00 89.00 94 PHE A O 1
ATOM 780 N N . LYS A 1 95 ? -7.414 2.553 5.475 1.00 84.88 95 LYS A N 1
ATOM 781 C CA . LYS A 1 95 ? -8.052 3.789 5.976 1.00 84.88 95 LYS A CA 1
ATOM 782 C C . LYS A 1 95 ? -9.454 3.537 6.534 1.00 84.88 95 LYS A C 1
ATOM 784 O O . LYS A 1 95 ? -9.814 4.062 7.588 1.00 84.88 95 LYS A O 1
ATOM 789 N N . THR A 1 96 ? -10.254 2.729 5.841 1.00 82.56 96 THR A N 1
ATOM 790 C CA . THR A 1 96 ? -11.619 2.390 6.270 1.00 82.56 96 THR A CA 1
ATOM 791 C C . THR A 1 96 ? -11.616 1.604 7.577 1.00 82.56 96 THR A C 1
ATOM 793 O O . THR A 1 96 ? -12.382 1.929 8.487 1.00 82.56 96 THR A O 1
ATOM 796 N N . VAL A 1 97 ? -10.730 0.615 7.697 1.00 85.94 97 VAL A N 1
ATOM 797 C CA . VAL A 1 97 ? -10.596 -0.202 8.907 1.00 85.94 97 VAL A CA 1
ATOM 798 C C . VAL A 1 97 ? -10.069 0.622 10.083 1.00 85.94 97 VAL A C 1
ATOM 800 O O . VAL A 1 97 ? -10.585 0.487 11.188 1.00 85.94 97 VAL A O 1
ATOM 803 N N . VAL A 1 98 ? -9.128 1.545 9.859 1.00 85.12 98 VAL A N 1
ATOM 804 C CA . VAL A 1 98 ? -8.674 2.501 10.885 1.00 85.12 98 VAL A CA 1
ATOM 805 C C . VAL A 1 98 ? -9.857 3.300 11.435 1.00 85.12 98 VAL A C 1
ATOM 807 O O . VAL A 1 98 ? -10.035 3.386 12.650 1.00 85.12 98 VAL A O 1
ATOM 810 N N . VAL A 1 99 ? -10.716 3.834 10.563 1.00 79.50 99 VAL A N 1
ATOM 811 C CA . VAL A 1 99 ? -11.918 4.569 10.990 1.00 79.50 99 VAL A CA 1
ATOM 812 C C . VAL A 1 99 ? -12.911 3.656 11.716 1.00 79.50 99 VAL A C 1
ATOM 814 O O . VAL A 1 99 ? -13.503 4.072 12.710 1.00 79.50 99 VAL A O 1
ATOM 817 N N . ALA A 1 100 ? -13.086 2.412 11.267 1.00 80.12 100 ALA A N 1
ATOM 818 C CA . ALA A 1 100 ? -13.952 1.436 11.929 1.00 80.12 100 ALA A CA 1
ATOM 819 C C . ALA A 1 100 ? -13.458 1.086 13.336 1.00 80.12 100 ALA A C 1
ATOM 821 O O . ALA A 1 100 ? -14.247 1.102 14.280 1.00 80.12 100 ALA A O 1
ATOM 822 N N . TYR A 1 101 ? -12.156 0.851 13.493 1.00 82.62 101 TYR A N 1
ATOM 823 C CA . TYR A 1 101 ? -11.519 0.631 14.786 1.00 82.62 101 TYR A CA 1
ATOM 824 C C . TYR A 1 101 ? -11.783 1.804 15.732 1.00 82.62 101 TYR A C 1
ATO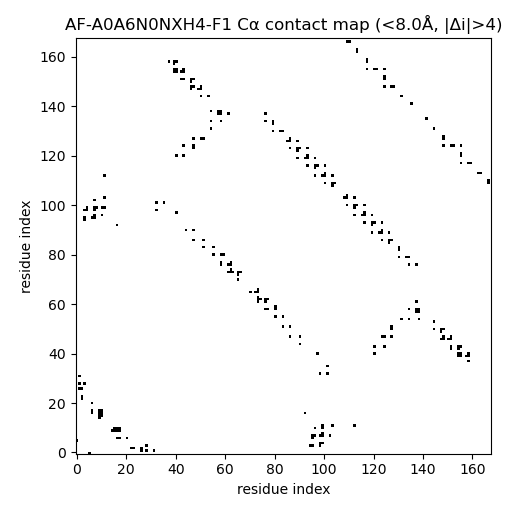M 826 O O . TYR A 1 101 ? -12.338 1.607 16.813 1.00 82.62 101 TYR A O 1
ATOM 834 N N . VAL A 1 102 ? -11.490 3.026 15.278 1.00 78.94 102 VAL A N 1
ATOM 835 C CA . VAL A 1 102 ? -11.729 4.280 16.006 1.00 78.94 102 VAL A CA 1
ATOM 836 C C . VAL A 1 102 ? -13.176 4.370 16.506 1.00 78.94 102 VAL A C 1
ATOM 838 O O . VAL A 1 102 ? -13.408 4.572 17.698 1.00 78.94 102 VAL A O 1
ATOM 841 N N . LEU A 1 103 ? -14.155 4.160 15.621 1.00 77.62 103 LEU A N 1
ATOM 842 C CA . LEU A 1 103 ? -15.576 4.194 15.979 1.00 77.62 103 LEU A CA 1
ATOM 843 C C . LEU A 1 103 ? -15.952 3.079 16.967 1.00 77.62 103 LEU A C 1
ATOM 845 O O . LEU A 1 103 ? -16.657 3.337 17.938 1.00 77.62 103 LEU A O 1
ATOM 849 N N . SER A 1 104 ? -15.455 1.855 16.763 1.00 78.88 104 SER A N 1
ATOM 850 C CA . SER A 1 104 ? -15.759 0.724 17.649 1.00 78.88 104 SER A CA 1
ATOM 851 C C . SER A 1 104 ? -15.204 0.908 19.062 1.00 78.88 104 SER A C 1
ATOM 853 O O . SER A 1 104 ? -15.849 0.500 20.027 1.00 78.88 104 SER A O 1
ATOM 855 N N . THR A 1 105 ? -14.039 1.550 19.191 1.00 77.31 105 THR A N 1
ATOM 856 C CA . THR A 1 105 ? -13.405 1.850 20.478 1.00 77.31 105 THR A CA 1
ATOM 857 C C . THR A 1 105 ? -14.198 2.911 21.231 1.00 77.31 105 THR A C 1
ATOM 859 O O . THR A 1 105 ? -14.413 2.769 22.432 1.00 77.31 105 THR A O 1
ATOM 862 N N . MET A 1 106 ? -14.708 3.932 20.532 1.00 74.69 106 MET A N 1
ATOM 863 C CA . MET A 1 106 ? -15.613 4.923 21.13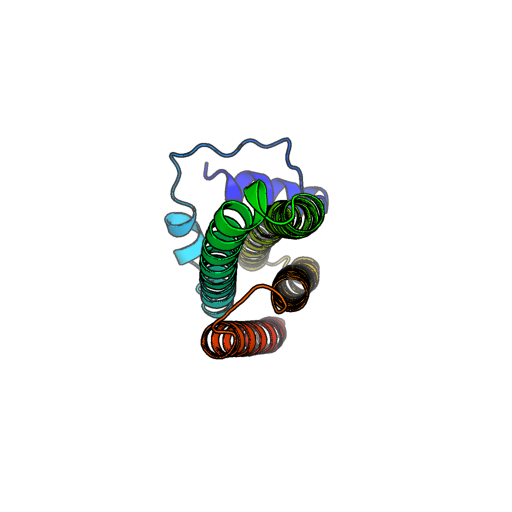1 1.00 74.69 106 MET A CA 1
ATOM 864 C C . MET A 1 106 ? -16.922 4.296 21.631 1.00 74.69 106 MET A C 1
ATOM 866 O O . MET A 1 106 ? -17.438 4.713 22.666 1.00 74.69 106 MET A O 1
ATOM 870 N N . ASP A 1 107 ? -17.432 3.285 20.924 1.00 73.75 107 ASP A N 1
ATOM 871 C CA . ASP A 1 107 ? -18.682 2.589 21.250 1.00 73.75 107 ASP A CA 1
ATOM 872 C C . ASP A 1 107 ? -18.498 1.387 22.207 1.00 73.75 107 ASP A C 1
ATOM 874 O O . ASP A 1 107 ? -19.474 0.710 22.539 1.00 73.75 107 ASP A O 1
ATOM 878 N N . GLY A 1 108 ? -17.267 1.092 22.648 1.00 68.12 108 GLY A N 1
ATOM 879 C CA . GLY A 1 108 ? -16.959 0.005 23.589 1.00 68.12 108 GLY A CA 1
ATOM 880 C C . GLY A 1 108 ? -17.084 -1.420 23.022 1.00 68.12 108 GLY A C 1
ATOM 881 O O . GLY A 1 108 ? -17.327 -2.354 23.782 1.00 68.12 108 GLY A O 1
ATOM 882 N N . LYS A 1 109 ? -16.944 -1.609 21.700 1.00 67.00 109 LYS A N 1
ATOM 883 C CA . LYS A 1 109 ? -17.140 -2.896 20.984 1.00 67.00 109 LYS A CA 1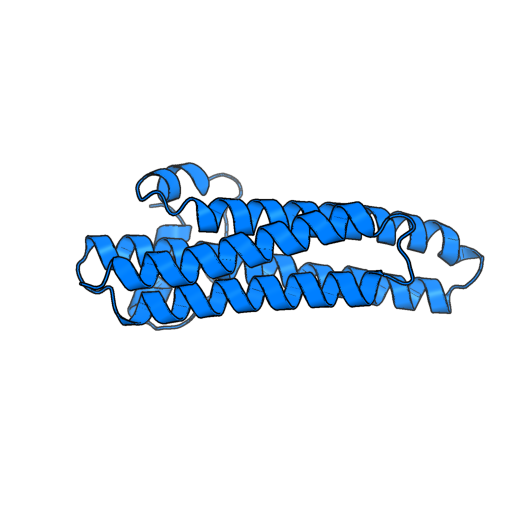
ATOM 884 C C . LYS A 1 109 ? -15.848 -3.517 20.410 1.00 67.00 109 LYS A C 1
ATOM 886 O O . LYS A 1 109 ? -15.908 -4.376 19.539 1.00 67.00 109 LYS A O 1
ATOM 891 N N . GLY A 1 110 ? -14.681 -3.063 20.860 1.00 59.25 110 GLY A N 1
ATOM 892 C CA . GLY A 1 110 ? -13.429 -3.066 20.086 1.00 59.25 110 GLY A CA 1
ATOM 893 C C . GLY A 1 110 ? -12.618 -4.361 19.920 1.00 59.25 110 GLY A C 1
ATOM 894 O O . GLY A 1 110 ? -11.428 -4.239 19.669 1.00 59.25 110 GLY A O 1
ATOM 895 N N . VAL A 1 111 ? -13.161 -5.576 20.065 1.00 62.81 111 VAL A N 1
ATOM 896 C CA . VAL A 1 111 ? -12.319 -6.796 19.952 1.00 62.81 111 VAL A CA 1
ATOM 897 C C . VAL A 1 111 ? -12.074 -7.212 18.496 1.00 62.81 111 VAL A C 1
ATOM 899 O O . VAL A 1 111 ? -10.926 -7.439 18.117 1.00 62.81 111 VAL A O 1
ATOM 902 N N . ASP A 1 112 ? -13.111 -7.260 17.658 1.00 71.81 112 ASP A N 1
ATOM 903 C CA . ASP A 1 112 ? -12.980 -7.781 16.286 1.00 71.81 112 ASP A CA 1
ATOM 904 C C . ASP A 1 112 ? -12.208 -6.814 15.368 1.00 71.81 112 ASP A C 1
ATOM 906 O O . ASP A 1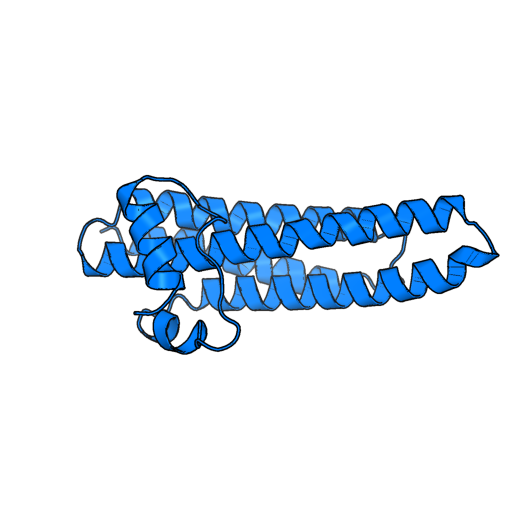 112 ? -11.319 -7.213 14.616 1.00 71.81 112 ASP A O 1
ATOM 910 N N . THR A 1 113 ? -12.422 -5.508 15.538 1.00 77.38 113 THR A N 1
ATOM 911 C CA . THR A 1 113 ? -11.770 -4.458 14.737 1.00 77.38 113 THR A CA 1
ATOM 912 C C . THR A 1 113 ? -10.262 -4.343 14.961 1.00 77.38 113 THR A C 1
ATOM 914 O O . THR A 1 113 ? -9.551 -3.800 14.116 1.00 77.38 113 THR A O 1
ATOM 917 N N . VAL A 1 114 ? -9.747 -4.856 16.083 1.00 82.06 114 VAL A N 1
ATOM 918 C CA . VAL A 1 114 ? -8.305 -4.931 16.367 1.00 82.06 114 VAL A CA 1
ATOM 919 C C . VAL A 1 114 ? -7.615 -5.920 15.435 1.00 82.06 114 VAL A C 1
ATOM 921 O O . VAL A 1 114 ? -6.495 -5.667 14.986 1.00 82.06 114 VAL A O 1
ATOM 924 N N . ILE A 1 115 ? -8.261 -7.055 15.164 1.00 83.44 115 ILE A N 1
ATOM 925 C CA . ILE A 1 115 ? -7.732 -8.077 14.259 1.00 83.44 115 ILE A CA 1
ATOM 926 C C . ILE A 1 115 ? -7.726 -7.517 12.838 1.00 83.44 115 ILE A C 1
ATOM 928 O O . ILE A 1 115 ? -6.684 -7.541 12.180 1.00 83.44 115 ILE A O 1
ATOM 932 N N . ASP A 1 116 ? -8.840 -6.915 12.420 1.00 86.62 116 ASP A N 1
ATOM 933 C CA . ASP A 1 116 ? -8.980 -6.310 11.094 1.00 86.62 116 ASP A CA 1
ATOM 934 C C . ASP A 1 116 ? -7.944 -5.210 10.851 1.00 86.62 116 ASP A C 1
ATOM 936 O O . ASP A 1 116 ? -7.335 -5.141 9.779 1.00 86.62 116 ASP A O 1
ATOM 940 N N . LEU A 1 117 ? -7.699 -4.355 11.850 1.00 88.12 117 LEU A N 1
ATOM 941 C CA . LEU A 1 117 ? -6.721 -3.271 11.755 1.00 88.12 117 LEU A CA 1
ATOM 942 C C . LEU A 1 117 ? -5.304 -3.801 11.527 1.00 88.12 117 LEU A C 1
ATOM 944 O O . LEU A 1 117 ? -4.566 -3.268 10.701 1.00 88.12 117 LEU A O 1
ATOM 948 N N . LYS A 1 118 ? -4.920 -4.865 12.235 1.00 90.88 118 LYS A N 1
ATOM 949 C CA . LYS A 1 118 ? -3.598 -5.480 12.061 1.00 90.88 118 LYS A CA 1
ATOM 950 C C . LYS A 1 118 ? -3.478 -6.188 10.721 1.00 90.88 118 LYS A C 1
ATOM 952 O O . LYS A 1 118 ? -2.453 -6.035 10.067 1.00 90.88 118 LYS A O 1
ATOM 957 N N . SER A 1 119 ? -4.505 -6.941 10.326 1.00 92.38 119 SER A N 1
ATOM 958 C CA . SER A 1 119 ? -4.508 -7.653 9.046 1.00 92.38 119 SER A CA 1
ATOM 959 C C . SER A 1 119 ? -4.411 -6.668 7.888 1.00 92.38 119 SER A C 1
ATOM 961 O O . SER A 1 119 ? -3.535 -6.805 7.052 1.00 92.38 119 SER A O 1
ATOM 963 N N . SER A 1 120 ? -5.230 -5.616 7.884 1.00 93.06 120 SER A N 1
ATOM 964 C CA . SER A 1 120 ? -5.205 -4.611 6.813 1.00 93.06 120 SER A CA 1
ATOM 965 C C . SER A 1 120 ? -3.898 -3.808 6.754 1.00 93.06 120 SER A C 1
ATOM 967 O O . SER A 1 120 ? -3.470 -3.439 5.663 1.00 93.06 120 SER A O 1
ATOM 969 N N . ALA A 1 121 ? -3.231 -3.570 7.892 1.00 93.56 121 ALA A N 1
ATOM 970 C CA . ALA A 1 121 ? -1.894 -2.970 7.913 1.00 93.56 121 ALA A CA 1
ATOM 971 C C . ALA A 1 121 ? -0.831 -3.888 7.283 1.00 93.56 121 ALA A C 1
ATOM 973 O O . ALA A 1 121 ? 0.023 -3.415 6.533 1.00 93.56 121 ALA A O 1
ATOM 974 N N . LEU A 1 122 ? -0.885 -5.190 7.594 1.00 95.69 122 LEU A N 1
ATOM 975 C CA . LEU A 1 122 ? 0.015 -6.200 7.033 1.00 95.69 122 LEU A CA 1
ATOM 976 C C . LEU A 1 122 ? -0.225 -6.384 5.534 1.00 95.69 122 LEU A C 1
ATOM 978 O O . LEU A 1 122 ? 0.736 -6.306 4.778 1.00 95.69 122 LEU A O 1
ATOM 982 N N . ASP A 1 123 ? -1.485 -6.515 5.109 1.00 96.25 123 ASP A N 1
ATOM 983 C CA . ASP A 1 123 ? -1.873 -6.625 3.698 1.00 96.25 123 ASP A CA 1
ATOM 984 C C . ASP A 1 123 ? -1.263 -5.475 2.870 1.00 96.25 123 ASP A C 1
ATOM 986 O O . ASP A 1 123 ? -0.621 -5.696 1.842 1.00 96.25 123 ASP A O 1
ATOM 990 N N . LEU A 1 124 ? -1.409 -4.229 3.344 1.00 96.12 124 LEU A N 1
ATOM 991 C CA . LEU A 1 124 ? -0.876 -3.042 2.669 1.00 96.12 124 LEU A CA 1
ATOM 992 C C . LEU A 1 124 ? 0.660 -3.044 2.608 1.00 96.12 124 LEU A C 1
ATOM 994 O O . LEU A 1 124 ? 1.247 -2.665 1.591 1.00 96.12 124 LEU A O 1
ATOM 998 N N . MET A 1 125 ? 1.320 -3.463 3.687 1.00 97.06 125 MET A N 1
ATOM 999 C CA . MET A 1 125 ? 2.778 -3.568 3.751 1.00 97.06 125 MET A CA 1
ATOM 1000 C C . MET A 1 125 ? 3.312 -4.641 2.801 1.00 97.06 125 MET A C 1
ATOM 1002 O O . MET A 1 125 ? 4.234 -4.361 2.039 1.00 97.06 125 MET A O 1
ATOM 1006 N N . GLU A 1 126 ? 2.722 -5.836 2.805 1.00 96.62 126 GLU A N 1
ATOM 1007 C CA . GLU A 1 126 ? 3.116 -6.950 1.938 1.00 96.62 126 GLU A CA 1
ATOM 1008 C C . GLU A 1 126 ? 2.891 -6.626 0.460 1.00 96.62 126 GLU A C 1
ATOM 1010 O O . GLU A 1 126 ? 3.750 -6.916 -0.378 1.00 96.62 126 GLU A O 1
ATOM 1015 N N . ALA A 1 127 ? 1.779 -5.965 0.131 1.00 96.25 127 ALA A N 1
ATOM 1016 C CA . ALA A 1 127 ? 1.518 -5.498 -1.224 1.00 96.25 127 ALA A CA 1
ATOM 1017 C C . ALA A 1 127 ? 2.567 -4.459 -1.664 1.00 96.25 127 ALA A C 1
ATOM 1019 O O . ALA A 1 127 ? 3.138 -4.574 -2.751 1.00 96.25 127 ALA A O 1
ATOM 1020 N N . THR A 1 128 ? 2.886 -3.492 -0.795 1.00 96.44 128 THR A N 1
ATOM 1021 C CA . THR A 1 128 ? 3.901 -2.456 -1.066 1.00 96.44 128 THR A CA 1
ATOM 1022 C C . THR A 1 128 ? 5.295 -3.072 -1.245 1.00 96.44 128 THR A C 1
ATOM 1024 O O . THR A 1 128 ? 6.026 -2.711 -2.169 1.00 96.44 128 THR A O 1
ATOM 1027 N N . GLU A 1 129 ? 5.663 -4.041 -0.404 1.00 96.12 129 GLU A N 1
ATOM 1028 C CA . GLU A 1 129 ? 6.913 -4.794 -0.521 1.00 96.12 129 GLU A CA 1
ATOM 1029 C C . GLU A 1 129 ? 6.975 -5.599 -1.824 1.00 96.12 129 GLU A C 1
ATOM 1031 O O . GLU A 1 129 ? 7.986 -5.571 -2.527 1.00 96.12 129 GLU A O 1
ATOM 1036 N N . THR A 1 130 ? 5.885 -6.275 -2.183 1.00 96.19 130 THR A N 1
ATOM 1037 C CA . THR A 1 130 ? 5.793 -7.052 -3.424 1.00 96.19 130 THR A CA 1
ATOM 1038 C C . THR A 1 130 ? 5.982 -6.155 -4.644 1.00 96.19 130 THR A C 1
ATOM 1040 O O . THR A 1 130 ? 6.764 -6.491 -5.537 1.00 96.19 130 THR A O 1
ATOM 1043 N N . LEU A 1 131 ? 5.325 -4.990 -4.670 1.00 95.69 131 LEU A N 1
ATOM 1044 C CA . LEU A 1 131 ? 5.503 -3.997 -5.728 1.00 95.69 131 LEU A CA 1
ATOM 1045 C C . LEU A 1 131 ? 6.961 -3.530 -5.808 1.00 95.69 131 LEU A C 1
ATOM 1047 O O . LEU A 1 131 ? 7.528 -3.467 -6.901 1.00 95.69 131 LEU A O 1
ATOM 1051 N N . PHE A 1 132 ? 7.586 -3.236 -4.664 1.00 95.50 132 PHE A N 1
ATOM 1052 C CA . PHE A 1 132 ? 8.993 -2.853 -4.619 1.00 95.50 132 PHE A CA 1
ATOM 1053 C C . PHE A 1 132 ? 9.886 -3.938 -5.227 1.00 95.50 132 PHE A C 1
ATOM 1055 O O . PHE A 1 132 ? 10.646 -3.637 -6.146 1.00 95.50 132 PHE A O 1
ATOM 1062 N N . LEU A 1 133 ? 9.749 -5.195 -4.797 1.00 95.62 133 LEU A N 1
ATOM 1063 C CA . LEU A 1 133 ? 10.544 -6.321 -5.300 1.00 95.62 133 LEU A CA 1
ATOM 1064 C C . LEU A 1 133 ? 10.374 -6.536 -6.808 1.00 95.62 133 LEU A C 1
ATOM 1066 O O . LEU A 1 133 ? 11.370 -6.722 -7.509 1.00 95.62 133 LEU A O 1
ATOM 1070 N N . LYS A 1 134 ? 9.140 -6.455 -7.321 1.00 95.38 134 LYS A N 1
ATOM 1071 C CA . LYS A 1 134 ? 8.857 -6.515 -8.766 1.00 95.38 134 LYS A CA 1
ATOM 1072 C C . LYS A 1 134 ? 9.483 -5.347 -9.532 1.00 95.38 134 LYS A C 1
ATOM 1074 O O . LYS A 1 134 ? 9.869 -5.505 -10.686 1.00 95.38 134 LYS A O 1
ATOM 1079 N N . SER A 1 135 ? 9.609 -4.189 -8.887 1.00 94.62 135 SER A N 1
ATOM 1080 C CA . SER A 1 135 ? 10.157 -2.974 -9.491 1.00 94.62 135 SER A CA 1
ATOM 1081 C C . SER A 1 135 ? 11.686 -2.935 -9.496 1.00 94.62 135 SER A C 1
ATOM 1083 O O . SER A 1 135 ? 12.253 -2.320 -10.393 1.00 94.62 135 SER A O 1
ATOM 1085 N N . VAL A 1 136 ? 12.368 -3.602 -8.551 1.00 95.31 136 VAL A N 1
ATOM 1086 C CA . VAL A 1 136 ? 13.841 -3.578 -8.384 1.00 95.31 136 VAL A CA 1
ATOM 1087 C C . VAL A 1 136 ? 14.636 -3.682 -9.697 1.00 95.31 136 VAL A C 1
ATOM 1089 O O . VAL A 1 136 ? 15.552 -2.878 -9.867 1.00 95.31 136 VAL A O 1
ATOM 1092 N N . PRO A 1 137 ? 14.323 -4.588 -10.650 1.00 93.44 137 PRO A N 1
ATOM 1093 C CA . PRO A 1 137 ? 15.079 -4.706 -11.904 1.00 93.44 137 PRO A CA 1
ATOM 1094 C C . PRO A 1 137 ? 15.064 -3.450 -12.790 1.00 93.44 137 PRO A C 1
ATOM 1096 O O . PRO A 1 137 ? 15.848 -3.349 -13.735 1.00 93.44 137 PRO A O 1
ATOM 1099 N N . TYR A 1 138 ? 14.154 -2.517 -12.514 1.00 91.44 138 TYR A N 1
ATOM 1100 C CA . TYR A 1 138 ? 13.869 -1.333 -13.320 1.00 91.44 138 TYR A CA 1
ATOM 1101 C C . TYR A 1 138 ? 14.229 -0.021 -12.616 1.00 91.44 138 TYR A C 1
ATOM 1103 O O . TYR A 1 138 ? 14.057 1.044 -13.208 1.00 91.44 138 TYR A O 1
ATOM 1111 N N . LEU A 1 139 ? 14.705 -0.089 -11.369 1.00 90.38 139 LEU A N 1
ATOM 1112 C CA . LEU A 1 139 ? 15.019 1.069 -10.540 1.00 90.38 139 LEU A CA 1
ATOM 1113 C C . LEU A 1 139 ? 16.527 1.317 -10.493 1.00 90.38 139 LEU A C 1
ATOM 1115 O O . LEU A 1 139 ? 17.302 0.415 -10.183 1.00 90.38 139 LEU A O 1
ATOM 1119 N N . ASP A 1 140 ? 16.929 2.567 -10.717 1.00 84.69 140 ASP A N 1
ATOM 1120 C CA . ASP A 1 140 ? 18.332 2.979 -10.592 1.00 84.69 140 ASP A CA 1
ATOM 1121 C C . ASP A 1 140 ? 18.731 3.223 -9.121 1.00 84.69 140 ASP A C 1
ATOM 1123 O O . ASP A 1 140 ? 19.873 2.984 -8.728 1.00 84.69 140 ASP A O 1
ATOM 1127 N N . GLU A 1 141 ? 17.782 3.645 -8.275 1.00 84.31 141 GLU A N 1
ATOM 1128 C CA . GLU A 1 141 ? 18.004 3.946 -6.855 1.00 84.31 141 GLU A CA 1
ATOM 1129 C C . GLU A 1 141 ? 17.036 3.171 -5.947 1.00 84.31 141 GLU A C 1
ATOM 1131 O O . GLU A 1 141 ? 15.895 3.569 -5.725 1.00 84.31 141 GLU A O 1
ATOM 1136 N N . VAL A 1 142 ? 17.511 2.063 -5.369 1.00 91.75 142 VAL A N 1
ATOM 1137 C CA . VAL A 1 142 ? 16.699 1.200 -4.485 1.00 91.75 142 VAL A CA 1
ATOM 1138 C C . VAL A 1 142 ? 16.838 1.528 -2.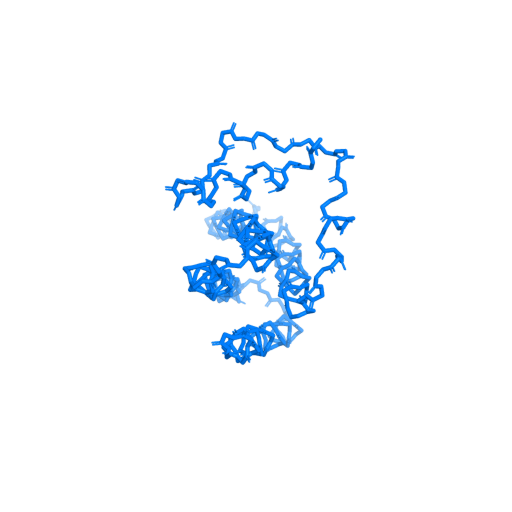994 1.00 91.75 142 VAL A C 1
ATOM 1140 O O . VAL A 1 142 ? 15.972 1.175 -2.197 1.00 91.75 142 VAL A O 1
ATOM 1143 N N . GLN A 1 143 ? 17.920 2.202 -2.588 1.00 88.69 143 GLN A N 1
ATOM 1144 C CA . GLN A 1 143 ? 18.238 2.412 -1.168 1.00 88.69 143 GLN A CA 1
ATOM 1145 C C . GLN A 1 143 ? 17.250 3.345 -0.458 1.00 88.69 143 GLN A C 1
ATOM 1147 O O . GLN A 1 143 ? 16.919 3.116 0.704 1.00 88.69 143 GLN A O 1
ATOM 1152 N N . SER A 1 144 ? 16.791 4.401 -1.132 1.00 88.69 144 SER A N 1
ATOM 1153 C CA . SER A 1 144 ? 15.825 5.360 -0.584 1.00 88.69 144 SER A CA 1
ATOM 1154 C C . SER A 1 144 ? 14.467 4.700 -0.340 1.00 88.69 144 SER A C 1
ATOM 1156 O O . SER A 1 144 ? 13.900 4.847 0.741 1.00 88.69 144 SER A O 1
ATOM 1158 N N . ILE A 1 145 ? 14.000 3.899 -1.300 1.00 92.56 145 ILE A N 1
ATOM 1159 C CA . ILE A 1 145 ? 12.751 3.138 -1.199 1.00 92.56 145 ILE A CA 1
ATOM 1160 C C . ILE A 1 145 ? 12.859 2.058 -0.118 1.00 92.56 145 ILE A C 1
ATOM 1162 O O . ILE A 1 145 ? 11.951 1.924 0.697 1.00 92.56 145 ILE A O 1
ATOM 1166 N N . GLY A 1 146 ? 13.996 1.356 -0.037 1.00 92.44 146 GLY A N 1
ATOM 1167 C CA . GLY A 1 146 ? 14.247 0.374 1.021 1.00 92.44 146 GLY A CA 1
ATOM 1168 C C . GLY A 1 146 ? 14.122 0.968 2.428 1.00 92.44 146 GLY A C 1
ATOM 1169 O O . GLY A 1 146 ? 13.477 0.376 3.287 1.00 92.44 146 GLY A O 1
ATOM 1170 N N . ARG A 1 147 ? 14.637 2.187 2.654 1.00 93.75 147 ARG A N 1
ATOM 1171 C CA . ARG A 1 147 ? 14.480 2.887 3.944 1.00 93.75 147 ARG A CA 1
ATOM 1172 C C . ARG A 1 147 ? 13.027 3.238 4.257 1.00 93.75 147 ARG A C 1
ATOM 1174 O O . ARG A 1 147 ? 12.619 3.134 5.409 1.00 93.75 147 ARG A O 1
ATOM 1181 N N . LEU A 1 148 ? 12.253 3.662 3.258 1.00 94.00 148 LEU A N 1
ATOM 1182 C CA . LEU A 1 148 ? 10.823 3.931 3.439 1.00 94.00 148 LEU A CA 1
ATOM 1183 C C . LEU A 1 148 ? 10.060 2.648 3.786 1.00 94.00 148 LEU A C 1
ATOM 1185 O O . LEU A 1 148 ? 9.203 2.671 4.665 1.00 94.00 148 LEU A O 1
ATOM 1189 N N . LEU A 1 149 ? 10.405 1.526 3.147 1.00 95.06 149 LEU A N 1
ATOM 1190 C CA . LEU A 1 149 ? 9.794 0.231 3.434 1.00 95.06 149 LEU A CA 1
ATOM 1191 C C . LEU A 1 149 ? 10.132 -0.257 4.850 1.00 95.06 149 LEU A C 1
ATOM 1193 O O . LEU A 1 149 ? 9.254 -0.741 5.559 1.00 95.06 149 LEU A O 1
ATOM 1197 N N . ASP A 1 150 ? 11.374 -0.077 5.299 1.00 94.56 150 ASP A N 1
ATOM 1198 C CA . ASP A 1 150 ? 11.771 -0.413 6.670 1.00 94.56 150 ASP A CA 1
ATOM 1199 C C . ASP A 1 150 ? 11.060 0.465 7.711 1.00 94.56 150 ASP A C 1
ATOM 1201 O O . ASP A 1 150 ? 10.610 -0.043 8.741 1.00 94.56 150 ASP A O 1
ATOM 1205 N N . ASN A 1 151 ? 10.880 1.761 7.428 1.00 93.06 151 ASN A N 1
ATOM 1206 C CA . ASN A 1 151 ? 10.069 2.643 8.271 1.00 93.06 151 ASN A CA 1
ATOM 1207 C C . ASN A 1 151 ? 8.615 2.161 8.337 1.00 93.06 151 ASN A C 1
ATOM 1209 O O . ASN A 1 151 ? 8.049 2.069 9.423 1.00 93.06 151 ASN A O 1
ATOM 1213 N N . MET A 1 152 ? 8.030 1.794 7.194 1.00 94.88 152 MET A N 1
ATOM 1214 C CA . MET A 1 152 ? 6.671 1.261 7.126 1.00 94.88 152 MET A CA 1
ATOM 1215 C C . MET A 1 152 ? 6.529 -0.023 7.953 1.00 94.88 152 MET A C 1
ATOM 1217 O O . MET A 1 152 ? 5.608 -0.123 8.762 1.00 94.88 152 MET A O 1
ATOM 1221 N N . ARG A 1 153 ? 7.467 -0.972 7.822 1.00 95.38 153 ARG A N 1
ATOM 1222 C CA . ARG A 1 153 ? 7.516 -2.202 8.634 1.00 95.38 153 ARG A CA 1
ATOM 1223 C C . ARG A 1 153 ? 7.570 -1.892 10.126 1.00 95.38 153 ARG A C 1
ATOM 1225 O O . ARG A 1 153 ? 6.828 -2.482 10.910 1.00 95.38 153 ARG A O 1
ATOM 1232 N N . PHE A 1 154 ? 8.412 -0.938 10.522 1.00 94.69 154 PHE A N 1
ATOM 1233 C CA . PHE A 1 154 ? 8.498 -0.500 11.911 1.00 94.69 154 PHE A CA 1
ATOM 1234 C C . PHE A 1 154 ? 7.168 0.084 12.411 1.00 94.69 154 PHE A C 1
ATOM 1236 O O . PHE A 1 154 ? 6.715 -0.275 13.500 1.00 94.69 154 PHE A O 1
ATOM 1243 N N . SER A 1 155 ? 6.506 0.931 11.618 1.00 93.00 155 SER A N 1
ATOM 1244 C CA . SER A 1 155 ? 5.200 1.500 11.968 1.00 93.00 155 SER A CA 1
ATOM 1245 C C . SER A 1 155 ? 4.109 0.423 12.064 1.00 93.00 155 SER A C 1
ATOM 1247 O O . SER A 1 155 ? 3.302 0.468 12.992 1.00 93.00 155 SER A O 1
ATOM 1249 N N . VAL A 1 156 ? 4.109 -0.593 11.192 1.00 93.75 156 VAL A N 1
ATOM 1250 C CA . VAL A 1 156 ? 3.181 -1.740 11.279 1.00 93.75 156 VAL A CA 1
ATOM 1251 C C . VAL A 1 156 ? 3.395 -2.540 12.565 1.00 93.75 156 VAL A C 1
ATOM 1253 O O . VAL A 1 156 ? 2.430 -2.842 13.271 1.00 93.75 156 VAL A O 1
ATOM 1256 N N . GLU A 1 157 ? 4.639 -2.853 12.926 1.00 92.69 157 GLU A N 1
ATOM 1257 C CA . GLU A 1 157 ? 4.920 -3.562 14.181 1.00 92.69 157 GLU A CA 1
ATOM 1258 C C . GLU A 1 157 ? 4.559 -2.720 15.413 1.00 92.69 157 GLU A C 1
ATOM 1260 O O . GLU A 1 157 ? 3.926 -3.219 16.349 1.00 92.69 157 GLU A O 1
ATOM 1265 N N . SER A 1 158 ? 4.867 -1.422 15.391 1.00 90.69 158 SER A N 1
ATOM 1266 C CA . SER A 1 158 ? 4.464 -0.471 16.434 1.00 90.69 158 SER A CA 1
ATOM 1267 C C . SER A 1 158 ? 2.938 -0.428 16.601 1.00 90.69 158 SER A C 1
ATOM 1269 O O . SER A 1 158 ? 2.434 -0.533 17.725 1.00 90.69 158 SER A O 1
ATOM 1271 N N . LEU A 1 159 ? 2.189 -0.372 15.493 1.00 89.25 159 LEU A N 1
ATOM 1272 C CA . LEU A 1 159 ? 0.727 -0.428 15.483 1.00 89.25 159 LEU A CA 1
ATOM 1273 C C . LEU A 1 159 ? 0.215 -1.720 16.138 1.00 89.25 159 LEU A C 1
ATOM 1275 O O . LEU A 1 159 ? -0.625 -1.667 17.040 1.00 89.25 159 LEU A O 1
ATOM 1279 N N . LYS A 1 160 ? 0.750 -2.882 15.740 1.00 88.31 160 LYS A N 1
ATOM 1280 C CA . LYS A 1 160 ? 0.350 -4.192 16.284 1.00 88.31 160 LYS A CA 1
ATOM 1281 C C . LYS A 1 160 ? 0.526 -4.263 17.802 1.00 88.31 160 LYS A C 1
ATOM 1283 O O . LYS A 1 160 ? -0.354 -4.785 18.492 1.00 88.31 160 LYS A O 1
ATOM 1288 N N . VAL A 1 161 ? 1.635 -3.732 18.320 1.00 85.62 161 VAL A N 1
ATOM 1289 C CA . VAL A 1 161 ? 1.940 -3.712 19.759 1.00 85.62 161 VAL A CA 1
ATOM 1290 C C . VAL A 1 161 ? 1.019 -2.753 20.514 1.00 85.62 161 VAL A C 1
ATOM 1292 O O . VAL A 1 161 ? 0.438 -3.135 21.531 1.00 85.62 161 VAL A O 1
ATOM 1295 N N . LYS A 1 162 ? 0.838 -1.523 20.023 1.00 81.31 162 LYS A N 1
ATOM 1296 C CA . LYS A 1 162 ? 0.028 -0.508 20.719 1.00 81.31 162 LYS A CA 1
ATOM 1297 C C . LYS A 1 162 ? -1.441 -0.890 20.787 1.00 81.31 162 LYS A C 1
ATOM 1299 O O . LYS A 1 162 ? -2.054 -0.766 21.845 1.00 81.31 162 LYS A O 1
ATOM 1304 N N . VAL A 1 163 ? -1.992 -1.414 19.697 1.00 78.06 163 VAL A N 1
ATOM 1305 C CA . VAL A 1 163 ? -3.397 -1.829 19.660 1.00 78.06 163 VAL A CA 1
ATOM 1306 C C . VAL A 1 163 ? -3.646 -3.005 20.619 1.00 78.06 163 VAL A C 1
ATOM 1308 O O . VAL A 1 163 ? -4.691 -3.046 21.251 1.00 78.06 163 VAL A O 1
ATOM 1311 N N . ASN A 1 164 ? -2.673 -3.901 20.839 1.00 69.25 164 ASN A N 1
ATOM 1312 C CA . ASN A 1 164 ? -2.764 -4.933 21.888 1.00 69.25 164 ASN A CA 1
ATOM 1313 C C . ASN A 1 164 ? -2.822 -4.355 23.310 1.00 69.25 164 ASN A C 1
ATOM 1315 O O . ASN A 1 164 ? -3.518 -4.897 24.162 1.00 69.25 164 ASN A O 1
ATOM 1319 N N . SER A 1 165 ? -2.085 -3.274 23.578 1.00 62.31 165 SER A N 1
ATOM 1320 C CA . SER A 1 165 ? -2.008 -2.671 24.917 1.00 62.31 165 SER A CA 1
ATOM 1321 C C . SER A 1 165 ?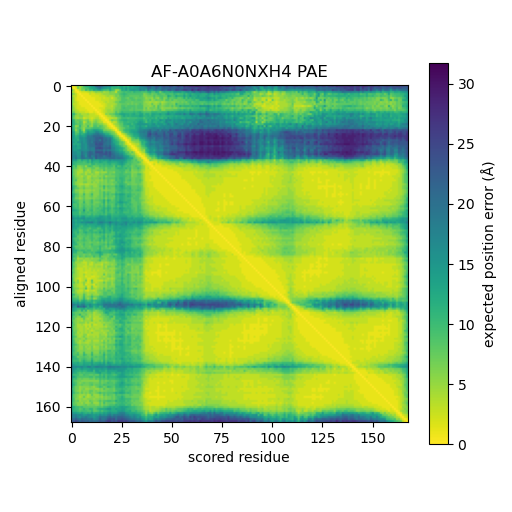 -3.259 -1.887 25.331 1.00 62.31 165 SER A C 1
ATOM 1323 O O . SER A 1 165 ? -3.426 -1.594 26.510 1.00 62.31 165 SER A O 1
ATOM 1325 N N . LEU A 1 166 ? -4.134 -1.557 24.375 1.00 56.47 166 LEU A N 1
ATOM 1326 C CA . LEU A 1 166 ? -5.373 -0.805 24.601 1.00 56.47 166 LEU A CA 1
ATOM 1327 C C . LEU A 1 166 ? -6.585 -1.704 24.924 1.00 56.47 166 LEU A C 1
ATOM 1329 O O . LEU A 1 166 ? -7.644 -1.181 25.250 1.00 56.47 166 LEU A O 1
ATOM 1333 N N . VAL A 1 167 ? -6.440 -3.034 24.845 1.00 49.94 167 VAL A N 1
ATOM 1334 C CA . VAL A 1 167 ? -7.507 -4.035 25.083 1.00 49.94 167 VAL A CA 1
ATOM 1335 C C . VAL A 1 167 ? -7.451 -4.590 26.525 1.00 49.94 167 VAL A C 1
ATOM 1337 O O . VAL A 1 167 ? -7.810 -5.739 26.768 1.00 49.94 167 VAL A O 1
ATOM 1340 N N . VAL A 1 168 ? -6.972 -3.798 27.494 1.00 38.41 168 VAL A N 1
ATOM 1341 C CA . VAL A 1 168 ? -6.890 -4.181 28.922 1.00 38.41 168 VAL A CA 1
ATOM 1342 C C . VAL A 1 168 ? -7.962 -3.480 29.742 1.00 38.41 168 VAL A C 1
ATOM 1344 O O . VAL A 1 168 ? -8.045 -2.236 29.646 1.00 38.41 168 VAL A O 1
#

Nearest PDB structures (foldseek):
  3ma9-assembly1_A  TM=6.364E-01  e=6.472E-01  Human immunodeficiency virus 1
  7uwb-assembly1_c  TM=4.569E-01  e=1.288E+00  Citrus x limon
  3tul-assembly5_D  TM=3.713E-01  e=2.970E+00  Salmonella enterica subsp. enterica serovar Typhimurium
  3plt-assembly1_B  TM=2.480E-01  e=3.441E+00  Saccharomyces cerevisiae